Protein AF-A0A8T5UPB9-F1 (afdb_monomer_lite)

Sequence (82 aa):
DAYLSSQIDDLLNNLGNMT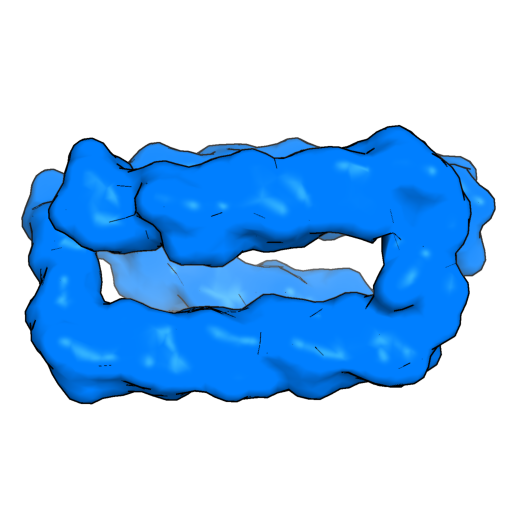GNDIAKTLQSLQNDILEKKGYSAVLRQIRMGISPLTSNPNVLNSSEKQDLVNKIKFWRSKLKI

Structure (mmCIF, N/CA/C/O backbone):
data_AF-A0A8T5UPB9-F1
#
_entry.id   AF-A0A8T5UPB9-F1
#
loop_
_atom_site.group_PDB
_atom_site.id
_atom_site.type_symbol
_atom_site.label_atom_id
_atom_site.label_alt_id
_atom_site.label_comp_id
_atom_site.label_asym_id
_atom_site.label_entity_id
_atom_site.label_seq_id
_atom_site.pdbx_PDB_ins_code
_atom_site.Cartn_x
_atom_site.Cartn_y
_atom_site.Cartn_z
_atom_site.occupancy
_atom_site.B_iso_or_equiv
_atom_site.auth_seq_id
_atom_site.auth_comp_id
_atom_site.auth_asym_id
_atom_site.auth_atom_id
_atom_site.pdbx_PDB_model_num
ATOM 1 N N . ASP A 1 1 ? 1.725 -4.768 -14.629 1.00 88.56 1 ASP A N 1
ATOM 2 C CA . ASP A 1 1 ? 2.255 -6.071 -14.151 1.00 88.56 1 ASP A CA 1
ATOM 3 C C . ASP A 1 1 ? 1.088 -6.739 -13.454 1.00 88.56 1 ASP A C 1
ATOM 5 O O . ASP A 1 1 ? 0.547 -6.128 -12.541 1.00 88.56 1 ASP A O 1
ATOM 9 N N . ALA A 1 2 ? 0.617 -7.885 -13.954 1.00 90.81 2 ALA A N 1
ATOM 10 C CA . ALA A 1 2 ? -0.655 -8.460 -13.505 1.00 90.81 2 ALA A CA 1
ATOM 11 C C . ALA A 1 2 ? -0.643 -8.837 -12.015 1.00 90.81 2 ALA A C 1
ATOM 13 O O . ALA A 1 2 ? -1.641 -8.639 -11.331 1.00 90.81 2 ALA A O 1
ATOM 14 N N . TYR A 1 3 ? 0.503 -9.293 -11.507 1.00 93.00 3 TYR A N 1
ATOM 15 C CA . TYR A 1 3 ? 0.681 -9.670 -10.108 1.00 93.00 3 TYR A CA 1
ATOM 16 C C . TYR A 1 3 ? 0.700 -8.445 -9.183 1.00 93.00 3 TYR A C 1
ATOM 18 O O . TYR A 1 3 ? 0.002 -8.407 -8.175 1.00 93.00 3 TYR A O 1
ATOM 26 N N . LEU A 1 4 ? 1.449 -7.396 -9.538 1.00 93.06 4 LEU A N 1
ATOM 27 C CA . LEU A 1 4 ? 1.443 -6.162 -8.742 1.00 93.06 4 LEU A CA 1
ATOM 28 C C . LEU A 1 4 ? 0.081 -5.459 -8.794 1.00 93.06 4 LEU A C 1
ATOM 30 O O . LEU A 1 4 ? -0.328 -4.833 -7.820 1.00 93.06 4 LEU A O 1
ATOM 34 N N . SER A 1 5 ? -0.627 -5.559 -9.925 1.00 93.88 5 SER A N 1
ATOM 35 C CA . SER A 1 5 ? -1.982 -5.021 -10.048 1.00 93.88 5 SER A CA 1
ATOM 36 C C . SER A 1 5 ? -2.941 -5.734 -9.102 1.00 93.88 5 SER A C 1
ATOM 38 O O . SER A 1 5 ? -3.652 -5.051 -8.371 1.00 93.88 5 SER A O 1
ATOM 40 N N . SER A 1 6 ? -2.926 -7.072 -9.064 1.00 95.56 6 SER A N 1
ATOM 41 C CA . SER A 1 6 ? -3.817 -7.831 -8.181 1.00 95.56 6 SER A CA 1
ATOM 42 C C . SER A 1 6 ? -3.551 -7.527 -6.709 1.00 95.56 6 SER A C 1
ATOM 44 O O . SER A 1 6 ? -4.495 -7.276 -5.976 1.00 95.56 6 SER A O 1
ATOM 46 N N . GLN A 1 7 ? -2.286 -7.417 -6.288 1.00 94.62 7 GLN A N 1
ATOM 47 C CA . GLN A 1 7 ? -1.965 -7.025 -4.910 1.00 94.62 7 GLN A CA 1
ATOM 48 C C . GLN A 1 7 ? -2.505 -5.645 -4.527 1.00 94.62 7 GLN A C 1
AT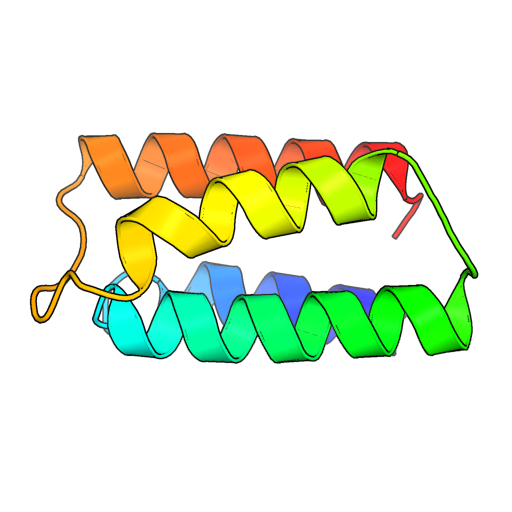OM 50 O O . GLN A 1 7 ? -2.972 -5.443 -3.406 1.00 94.62 7 GLN A O 1
ATOM 55 N N . ILE A 1 8 ? -2.417 -4.675 -5.442 1.00 94.00 8 ILE A N 1
ATOM 56 C CA . ILE A 1 8 ? -2.957 -3.334 -5.207 1.00 94.00 8 ILE A CA 1
ATOM 57 C C . ILE A 1 8 ? -4.480 -3.391 -5.093 1.00 94.00 8 ILE A C 1
ATOM 59 O O . ILE A 1 8 ? -5.046 -2.750 -4.206 1.00 94.00 8 ILE A O 1
ATOM 63 N N . ASP A 1 9 ? -5.136 -4.140 -5.976 1.00 95.56 9 ASP A N 1
ATOM 64 C CA . ASP A 1 9 ? -6.590 -4.283 -5.973 1.00 95.56 9 ASP A CA 1
ATOM 65 C C . ASP A 1 9 ? -7.065 -4.996 -4.689 1.00 95.56 9 ASP A C 1
ATOM 67 O O . ASP A 1 9 ? -7.980 -4.512 -4.020 1.00 95.56 9 ASP A O 1
ATOM 71 N N . ASP A 1 10 ? -6.374 -6.057 -4.265 1.00 95.12 10 ASP A N 1
ATOM 72 C CA . ASP A 1 10 ? -6.639 -6.779 -3.016 1.00 95.12 10 ASP A CA 1
ATOM 73 C C . ASP A 1 10 ? -6.464 -5.884 -1.787 1.00 95.12 10 ASP A C 1
ATOM 75 O O . ASP A 1 10 ? -7.322 -5.873 -0.899 1.00 95.12 10 ASP A O 1
ATOM 79 N N . LEU A 1 11 ? -5.392 -5.085 -1.740 1.00 94.44 11 LEU A N 1
ATOM 80 C CA . LEU A 1 11 ? -5.188 -4.109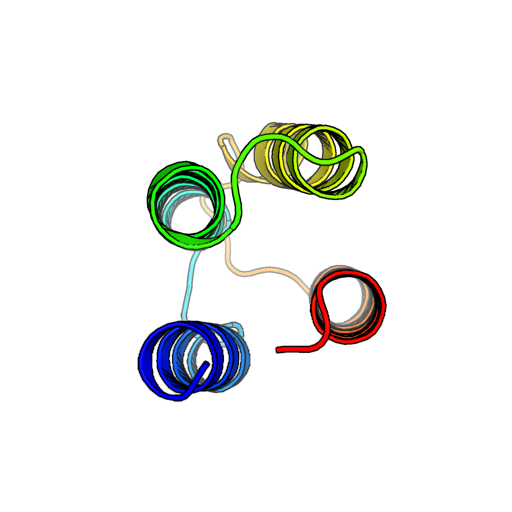 -0.673 1.00 94.44 11 LEU A CA 1
ATOM 81 C C . LEU A 1 11 ? -6.357 -3.119 -0.621 1.00 94.44 11 LEU A C 1
ATOM 83 O O . LEU A 1 11 ? -6.956 -2.940 0.437 1.00 94.44 11 LEU A O 1
ATOM 87 N N . LEU A 1 12 ? -6.710 -2.501 -1.754 1.00 94.88 12 LEU A N 1
ATOM 88 C CA . LEU A 1 12 ? -7.773 -1.493 -1.831 1.00 94.88 12 LEU A CA 1
ATOM 89 C C . LEU A 1 12 ? -9.140 -2.043 -1.403 1.00 94.88 12 LEU A C 1
ATOM 91 O O . LEU A 1 12 ? -9.879 -1.347 -0.700 1.00 94.88 12 LEU A O 1
ATOM 95 N N . ASN A 1 13 ? -9.455 -3.281 -1.785 1.00 94.94 13 ASN A N 1
ATOM 96 C CA . ASN A 1 13 ? -10.711 -3.942 -1.437 1.00 94.94 13 ASN A CA 1
ATOM 97 C C . ASN A 1 13 ? -10.809 -4.251 0.064 1.00 94.94 13 ASN A C 1
ATOM 99 O O . ASN A 1 13 ? -11.892 -4.158 0.642 1.00 94.94 13 ASN A O 1
ATOM 103 N N . ASN A 1 14 ? -9.684 -4.556 0.716 1.00 93.06 14 ASN A N 1
ATOM 104 C CA . ASN A 1 14 ? -9.662 -4.971 2.119 1.00 93.06 14 ASN A CA 1
ATOM 105 C C . ASN A 1 14 ? -9.390 -3.835 3.118 1.00 93.06 14 ASN A C 1
ATOM 107 O O . ASN A 1 14 ? -9.595 -4.034 4.314 1.00 93.06 14 ASN A O 1
ATOM 111 N N . LEU A 1 15 ? -9.031 -2.623 2.666 1.00 91.19 15 LEU A N 1
ATOM 112 C CA . LEU A 1 15 ? -8.712 -1.477 3.540 1.00 91.19 15 LEU A CA 1
ATOM 113 C C . LEU A 1 15 ? -9.748 -1.196 4.643 1.00 91.19 15 LEU A C 1
ATOM 115 O O . LEU A 1 15 ? -9.391 -0.669 5.689 1.00 91.19 15 LEU A O 1
ATOM 119 N N . GLY A 1 16 ? -11.033 -1.490 4.410 1.00 87.94 16 GLY A N 1
ATOM 120 C CA . GLY A 1 16 ? -12.095 -1.260 5.400 1.00 87.94 16 GLY A CA 1
ATOM 121 C C . GLY A 1 16 ? -12.080 -2.211 6.598 1.00 87.94 16 GLY A C 1
ATOM 122 O O . GLY A 1 16 ? -12.686 -1.890 7.611 1.00 87.94 16 GLY A O 1
ATOM 123 N N . ASN A 1 17 ? -11.390 -3.345 6.482 1.00 91.44 17 ASN A N 1
ATOM 124 C CA . ASN A 1 17 ? -11.362 -4.402 7.494 1.00 91.44 17 ASN A CA 1
ATOM 125 C C . ASN A 1 17 ? -9.963 -4.592 8.097 1.00 91.44 17 ASN A C 1
ATOM 127 O O . ASN A 1 17 ? -9.764 -5.478 8.922 1.00 91.44 17 ASN A O 1
ATOM 131 N N . MET A 1 18 ? -8.986 -3.793 7.666 1.00 91.75 18 MET A N 1
ATOM 132 C CA . MET A 1 18 ? -7.594 -3.912 8.082 1.00 91.75 18 MET A CA 1
ATOM 133 C C . MET A 1 18 ? -7.251 -2.844 9.116 1.00 91.75 18 MET A C 1
ATOM 135 O O . MET A 1 18 ? -7.610 -1.673 8.967 1.00 91.75 18 MET A O 1
ATOM 139 N N . THR A 1 19 ? -6.506 -3.238 10.146 1.00 93.12 19 THR A N 1
ATOM 140 C CA . THR A 1 19 ? -5.891 -2.272 11.061 1.00 93.12 19 THR A CA 1
ATOM 141 C C . THR A 1 19 ? -4.759 -1.531 10.355 1.00 93.12 19 THR A C 1
ATOM 143 O O . THR A 1 19 ? -4.200 -2.026 9.372 1.00 93.12 19 THR A O 1
ATOM 146 N N . GLY A 1 20 ? -4.357 -0.364 10.864 1.00 91.12 20 GLY A N 1
ATOM 147 C CA . GLY A 1 20 ? -3.159 0.319 10.368 1.00 91.12 20 GLY A CA 1
ATOM 148 C C . GLY A 1 20 ? -1.935 -0.605 10.324 1.00 91.12 20 GLY A C 1
ATOM 149 O O . GLY A 1 20 ? -1.222 -0.633 9.322 1.00 91.12 20 GLY A O 1
ATOM 150 N N . ASN A 1 21 ? -1.753 -1.453 11.339 1.00 92.00 21 ASN A N 1
ATOM 151 C CA . ASN A 1 21 ? -0.681 -2.450 11.370 1.00 92.00 21 ASN A CA 1
ATOM 152 C C . ASN A 1 21 ? -0.748 -3.454 10.207 1.00 92.00 21 ASN A C 1
ATOM 154 O O . ASN A 1 21 ? 0.281 -3.761 9.599 1.00 92.00 21 ASN A O 1
ATOM 158 N N . ASP A 1 22 ? -1.934 -3.960 9.873 1.00 93.50 22 ASP A N 1
ATOM 159 C CA . ASP A 1 22 ? -2.106 -4.913 8.768 1.00 93.50 22 ASP A CA 1
ATOM 160 C C . ASP A 1 22 ? -1.862 -4.244 7.413 1.00 93.50 22 ASP A C 1
ATOM 162 O O . ASP A 1 22 ? -1.218 -4.812 6.523 1.00 93.50 22 ASP A O 1
ATOM 166 N N . ILE A 1 23 ? -2.314 -2.997 7.270 1.00 94.50 23 ILE A N 1
ATOM 167 C CA . ILE A 1 23 ? -2.067 -2.182 6.079 1.00 94.50 23 ILE A CA 1
ATOM 168 C C . ILE A 1 23 ? -0.566 -1.926 5.929 1.00 94.50 23 ILE A C 1
ATOM 170 O O . ILE A 1 23 ? -0.026 -2.080 4.835 1.00 94.50 23 ILE A O 1
ATOM 174 N N . ALA A 1 24 ? 0.128 -1.589 7.019 1.00 94.19 24 ALA A N 1
ATOM 175 C CA . ALA A 1 24 ? 1.569 -1.368 7.023 1.00 94.19 24 ALA A CA 1
ATOM 176 C C . ALA A 1 24 ? 2.334 -2.610 6.543 1.00 94.19 24 ALA A C 1
ATOM 178 O O . ALA A 1 24 ? 3.196 -2.491 5.673 1.00 94.19 24 ALA A O 1
ATOM 179 N N . LYS A 1 25 ? 1.988 -3.802 7.049 1.00 94.44 25 LYS A N 1
ATOM 180 C CA . LYS A 1 25 ? 2.586 -5.078 6.612 1.00 94.44 25 LYS A CA 1
ATOM 181 C C . LYS A 1 25 ? 2.331 -5.352 5.130 1.00 94.44 25 LYS A C 1
ATOM 183 O O . LYS A 1 25 ? 3.252 -5.707 4.399 1.00 94.44 25 LYS A O 1
ATOM 188 N N . THR A 1 26 ? 1.100 -5.135 4.673 1.00 94.88 26 THR A N 1
ATOM 189 C CA . THR A 1 26 ? 0.721 -5.367 3.271 1.00 94.88 26 THR A CA 1
ATOM 190 C C . THR A 1 26 ? 1.454 -4.410 2.331 1.00 94.88 26 THR A C 1
ATOM 192 O O . THR A 1 26 ? 1.989 -4.823 1.306 1.00 94.88 26 THR A O 1
ATOM 195 N N . LEU A 1 27 ? 1.570 -3.136 2.713 1.00 94.88 27 LEU A N 1
ATOM 196 C CA . LEU A 1 27 ? 2.344 -2.141 1.973 1.00 94.88 27 LEU A CA 1
ATOM 197 C C . LEU A 1 27 ? 3.849 -2.437 1.971 1.00 94.88 27 LEU A C 1
ATOM 199 O O . LEU A 1 27 ? 4.501 -2.164 0.966 1.00 94.88 27 LEU A O 1
ATOM 203 N N . GLN A 1 28 ? 4.409 -2.987 3.055 1.00 95.19 28 GLN A N 1
ATOM 204 C CA . GLN A 1 28 ? 5.806 -3.441 3.086 1.00 95.19 28 GLN A CA 1
ATOM 205 C C . GLN A 1 28 ? 6.037 -4.594 2.103 1.00 95.19 28 GLN A C 1
ATOM 207 O O . GLN A 1 28 ? 7.014 -4.562 1.359 1.00 95.19 28 GLN A O 1
ATOM 212 N N . SER A 1 29 ? 5.123 -5.568 2.049 1.00 95.44 29 SER A N 1
ATOM 213 C CA . SER A 1 29 ? 5.192 -6.653 1.063 1.00 95.44 29 SER A CA 1
ATOM 214 C C . SER A 1 29 ? 5.126 -6.107 -0.363 1.00 95.44 29 SER A C 1
ATOM 216 O O . SER A 1 29 ? 6.009 -6.384 -1.167 1.00 95.44 29 SER A O 1
ATOM 218 N N . LEU A 1 30 ? 4.149 -5.239 -0.651 1.00 94.69 30 LEU A N 1
ATOM 219 C CA . LEU A 1 30 ? 4.017 -4.591 -1.957 1.00 94.69 30 LEU A CA 1
ATOM 220 C C . LEU A 1 30 ? 5.282 -3.800 -2.330 1.00 94.69 30 LEU A C 1
ATOM 222 O O . LEU A 1 30 ? 5.724 -3.831 -3.476 1.00 94.69 30 LEU A O 1
ATOM 226 N N . GLN A 1 31 ? 5.886 -3.087 -1.375 1.00 94.69 31 GLN A N 1
ATOM 227 C CA . GLN A 1 31 ? 7.129 -2.346 -1.589 1.00 94.69 31 GLN A CA 1
ATOM 228 C C . GLN A 1 31 ? 8.281 -3.268 -2.016 1.00 94.69 31 GLN A C 1
ATOM 230 O O . GLN A 1 31 ? 9.016 -2.919 -2.942 1.00 94.69 31 GLN A O 1
ATOM 235 N N . ASN A 1 32 ? 8.436 -4.416 -1.355 1.00 95.06 32 ASN A N 1
ATOM 236 C CA . ASN A 1 32 ? 9.471 -5.398 -1.679 1.00 95.06 32 ASN A CA 1
ATOM 237 C C . ASN A 1 32 ? 9.243 -5.999 -3.070 1.00 95.06 32 ASN A C 1
ATOM 239 O O . ASN A 1 32 ? 10.167 -6.022 -3.880 1.00 95.06 32 ASN A O 1
ATOM 243 N N . ASP A 1 33 ? 8.003 -6.363 -3.392 1.00 94.81 33 ASP A N 1
ATOM 244 C CA . ASP A 1 33 ? 7.658 -6.964 -4.682 1.00 94.81 33 ASP A CA 1
ATOM 245 C C . ASP A 1 33 ? 7.827 -5.966 -5.840 1.00 94.81 33 ASP A C 1
ATOM 247 O O . ASP A 1 33 ? 8.273 -6.326 -6.933 1.00 94.81 33 ASP A O 1
ATOM 251 N N . ILE A 1 34 ? 7.525 -4.680 -5.610 1.00 93.69 34 ILE A N 1
ATO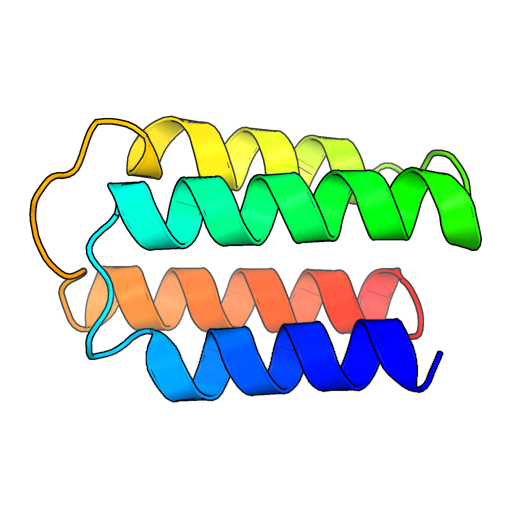M 252 C CA . ILE A 1 34 ? 7.832 -3.611 -6.570 1.00 93.69 34 ILE A CA 1
ATOM 253 C C . ILE A 1 34 ? 9.347 -3.488 -6.754 1.00 93.69 34 ILE A C 1
ATOM 255 O O . ILE A 1 34 ? 9.801 -3.374 -7.892 1.00 93.69 34 ILE A O 1
ATOM 259 N N . LEU A 1 35 ? 10.128 -3.487 -5.669 1.00 94.00 35 LEU A N 1
ATOM 260 C CA . LEU A 1 35 ? 11.586 -3.391 -5.747 1.00 94.00 35 LEU A CA 1
ATOM 261 C C . LEU A 1 35 ? 12.178 -4.559 -6.547 1.00 94.00 35 LEU A C 1
ATOM 263 O O . LEU A 1 35 ? 13.036 -4.328 -7.395 1.00 94.00 35 LEU A O 1
ATOM 267 N N . GLU A 1 36 ? 11.693 -5.778 -6.321 1.00 93.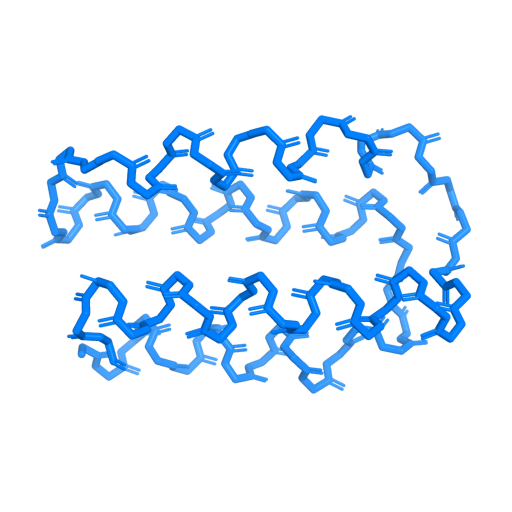50 36 GLU A N 1
ATOM 268 C CA . GLU A 1 36 ? 12.155 -6.981 -7.015 1.00 93.50 36 GLU A CA 1
ATOM 269 C C . GLU A 1 36 ? 11.801 -6.960 -8.511 1.00 93.50 36 GLU A C 1
ATOM 271 O O . GLU A 1 36 ? 12.651 -7.222 -9.359 1.00 93.50 36 GLU A O 1
ATOM 276 N N . LYS A 1 37 ? 10.559 -6.597 -8.861 1.00 91.88 37 LYS A N 1
ATOM 277 C CA . LYS A 1 37 ? 10.060 -6.679 -10.247 1.00 91.88 37 LYS A CA 1
ATOM 278 C C . LYS A 1 37 ? 10.367 -5.458 -11.108 1.00 91.88 37 LYS A C 1
ATOM 280 O O . LYS A 1 37 ? 10.518 -5.579 -12.322 1.00 91.88 37 LYS A O 1
ATOM 285 N N . LYS A 1 38 ? 10.366 -4.264 -10.515 1.00 89.00 38 LYS A N 1
ATOM 286 C CA . LYS A 1 38 ? 10.489 -2.979 -11.229 1.00 89.00 38 LYS A CA 1
ATOM 287 C C . LYS A 1 38 ? 11.796 -2.251 -10.912 1.00 89.00 38 LYS A C 1
ATOM 289 O O . LYS A 1 38 ? 12.101 -1.265 -11.582 1.00 89.00 38 LYS A O 1
ATOM 294 N N . GLY A 1 39 ? 12.558 -2.716 -9.924 1.00 89.19 39 GLY A N 1
ATOM 295 C CA . GLY A 1 39 ? 13.754 -2.036 -9.447 1.00 89.19 39 GLY A CA 1
ATOM 296 C C . GLY A 1 39 ? 13.443 -0.809 -8.588 1.00 89.19 39 GLY A C 1
ATOM 297 O O . GLY A 1 39 ? 12.297 -0.497 -8.246 1.00 89.19 39 GLY A O 1
ATOM 298 N N . TYR A 1 40 ? 14.502 -0.095 -8.209 1.00 84.88 40 TYR A N 1
ATOM 299 C CA . TYR A 1 40 ? 14.381 1.062 -7.331 1.00 84.88 40 TYR A CA 1
ATOM 300 C C . TYR A 1 40 ? 13.648 2.228 -8.014 1.00 84.88 40 TYR A C 1
ATOM 302 O O . TYR A 1 40 ? 13.952 2.601 -9.145 1.00 84.88 40 TYR A O 1
ATOM 310 N N . SER A 1 41 ? 12.710 2.859 -7.302 1.00 87.75 41 SER A N 1
ATOM 311 C CA . SER A 1 41 ? 11.996 4.047 -7.777 1.00 87.75 41 SER A CA 1
ATOM 312 C C . SER A 1 41 ? 11.725 5.040 -6.647 1.00 87.75 41 SER A C 1
ATOM 314 O O . SER A 1 41 ? 11.619 4.671 -5.476 1.00 87.75 41 SER A O 1
ATOM 316 N N . ALA A 1 42 ? 11.531 6.316 -6.995 1.00 89.12 42 ALA A N 1
ATOM 317 C CA . ALA A 1 42 ? 11.140 7.348 -6.030 1.00 89.12 42 ALA A CA 1
ATOM 318 C C . ALA A 1 42 ? 9.803 7.031 -5.325 1.00 89.12 42 ALA A C 1
ATOM 320 O O . ALA A 1 42 ? 9.570 7.481 -4.202 1.00 89.12 42 ALA A O 1
ATOM 321 N N . VAL A 1 43 ? 8.946 6.222 -5.958 1.00 90.94 43 VAL A N 1
ATOM 322 C CA . VAL A 1 43 ? 7.666 5.773 -5.397 1.00 90.94 43 VAL A CA 1
ATOM 323 C C . VAL A 1 43 ? 7.883 4.858 -4.191 1.00 90.94 43 VAL A C 1
ATOM 325 O O . VAL A 1 43 ? 7.163 4.994 -3.208 1.00 90.94 43 VAL A O 1
ATOM 328 N N . LEU A 1 44 ? 8.922 4.011 -4.189 1.00 91.62 44 LEU A N 1
ATOM 329 C CA . LEU A 1 44 ? 9.246 3.156 -3.037 1.00 91.62 44 LEU A CA 1
ATOM 330 C C . LEU A 1 44 ? 9.499 3.979 -1.772 1.00 91.62 44 LEU A C 1
ATOM 332 O O . LEU A 1 44 ? 9.062 3.596 -0.688 1.00 91.62 44 LEU A O 1
ATOM 336 N N . ARG A 1 45 ? 10.163 5.136 -1.894 1.00 91.50 45 ARG A N 1
ATOM 337 C CA . ARG A 1 45 ? 10.374 6.043 -0.756 1.00 91.50 45 ARG A CA 1
ATOM 338 C C . ARG A 1 45 ? 9.050 6.603 -0.238 1.00 91.50 45 ARG A C 1
ATOM 340 O O . ARG A 1 45 ? 8.859 6.676 0.972 1.00 91.50 45 ARG A O 1
ATOM 347 N N . GLN A 1 46 ? 8.136 6.971 -1.135 1.00 92.50 46 GLN A N 1
ATOM 348 C CA . GLN A 1 46 ? 6.818 7.476 -0.749 1.00 92.50 46 GLN A CA 1
ATOM 349 C C . GLN A 1 46 ? 5.960 6.400 -0.078 1.00 92.50 46 GLN A C 1
ATOM 351 O O . GLN A 1 46 ? 5.314 6.691 0.925 1.00 92.50 46 GLN A O 1
ATOM 356 N N . ILE A 1 47 ? 6.010 5.160 -0.575 1.00 92.31 47 ILE A N 1
ATOM 357 C CA . ILE A 1 47 ? 5.361 4.008 0.064 1.00 92.31 47 ILE A CA 1
ATOM 358 C C . ILE A 1 47 ? 5.898 3.844 1.491 1.00 92.31 47 ILE A C 1
ATOM 360 O O . ILE A 1 47 ? 5.113 3.789 2.434 1.00 92.31 47 ILE A O 1
ATOM 364 N N . ARG A 1 48 ? 7.225 3.898 1.683 1.00 91.19 48 ARG A N 1
ATOM 365 C CA . ARG A 1 48 ? 7.851 3.835 3.018 1.00 91.19 48 ARG A CA 1
ATOM 366 C C . ARG A 1 48 ? 7.352 4.927 3.964 1.00 91.19 48 ARG A C 1
ATOM 368 O O . ARG A 1 48 ? 7.069 4.655 5.127 1.00 91.19 48 ARG A O 1
ATOM 375 N N . MET A 1 49 ? 7.228 6.156 3.465 1.00 90.75 49 MET A N 1
ATOM 376 C CA . MET A 1 49 ? 6.690 7.277 4.243 1.00 90.75 49 MET A CA 1
ATOM 377 C C . MET A 1 49 ? 5.207 7.087 4.584 1.00 90.75 49 MET A C 1
ATOM 379 O O . MET A 1 49 ? 4.779 7.507 5.653 1.00 90.75 49 MET A O 1
ATOM 383 N N . GLY A 1 50 ? 4.434 6.443 3.706 1.00 88.19 50 GLY A N 1
ATOM 384 C CA . GLY A 1 50 ? 3.039 6.079 3.959 1.00 88.19 50 GLY A CA 1
ATOM 385 C C . GLY A 1 50 ? 2.870 4.945 4.974 1.00 88.19 50 GLY A C 1
ATOM 386 O O . GLY A 1 50 ? 1.899 4.958 5.719 1.00 88.19 50 GLY A O 1
ATOM 387 N N . ILE A 1 51 ? 3.823 4.009 5.041 1.00 91.44 51 ILE A N 1
ATOM 388 C CA . ILE A 1 51 ? 3.842 2.893 6.003 1.00 91.44 51 ILE A CA 1
ATOM 389 C C . ILE A 1 51 ? 4.072 3.393 7.430 1.00 91.44 51 ILE A C 1
ATOM 391 O O . ILE A 1 51 ? 3.359 2.988 8.340 1.00 91.44 51 ILE A O 1
ATOM 395 N N . SER A 1 52 ? 5.049 4.286 7.623 1.00 88.75 52 SER A N 1
ATOM 396 C CA . SER A 1 52 ? 5.483 4.759 8.946 1.00 88.75 52 SER A CA 1
ATOM 397 C C . SER A 1 52 ? 4.339 5.131 9.913 1.00 88.75 52 SER A C 1
ATOM 399 O O . SER A 1 52 ? 4.349 4.619 11.033 1.00 88.75 52 SER A O 1
ATOM 401 N N . PRO A 1 53 ? 3.348 5.968 9.538 1.00 86.25 53 PRO A N 1
ATOM 402 C CA . PRO A 1 53 ? 2.244 6.334 10.433 1.00 86.25 53 PRO A CA 1
ATOM 403 C C . PRO A 1 53 ? 1.242 5.198 10.698 1.00 86.25 53 PRO A C 1
ATOM 405 O O . PRO A 1 53 ? 0.480 5.272 11.655 1.00 86.25 53 PRO A O 1
ATOM 408 N N . LEU A 1 54 ? 1.230 4.152 9.870 1.00 87.81 54 LEU A N 1
ATOM 409 C CA . LEU A 1 54 ? 0.307 3.023 9.990 1.00 87.81 54 LEU A CA 1
ATOM 410 C C . LEU A 1 54 ? 0.833 1.945 10.948 1.00 87.81 54 LEU A C 1
ATOM 412 O O . LEU A 1 54 ? 0.042 1.298 11.623 1.00 87.81 54 LEU A O 1
ATOM 416 N N . THR A 1 55 ? 2.158 1.799 11.053 1.00 82.44 55 THR A N 1
ATOM 417 C CA . THR A 1 55 ? 2.855 0.758 11.841 1.00 82.44 55 THR A CA 1
ATOM 418 C C . THR A 1 55 ? 2.569 0.753 13.344 1.00 82.44 55 THR A C 1
ATOM 420 O O . THR A 1 55 ? 2.925 -0.208 14.021 1.00 82.44 55 THR A O 1
ATOM 423 N N . SER A 1 56 ? 1.983 1.829 13.867 1.00 81.06 56 SER A N 1
ATOM 424 C CA . SER A 1 56 ? 1.641 1.975 15.285 1.00 81.06 56 SER A CA 1
ATOM 425 C C . SER A 1 56 ? 0.145 2.193 15.503 1.00 81.06 56 SER A C 1
ATOM 427 O O . SER A 1 56 ? -0.256 2.532 16.614 1.00 81.06 56 SER A O 1
ATOM 429 N N . ASN A 1 57 ? -0.681 2.044 14.460 1.00 83.44 57 ASN A N 1
ATOM 430 C CA . ASN A 1 57 ? -2.121 2.243 14.560 1.00 83.44 57 ASN A CA 1
ATOM 431 C C . ASN A 1 57 ? -2.833 0.878 14.671 1.00 83.44 57 ASN A C 1
ATOM 433 O O . ASN A 1 57 ? -2.965 0.170 13.667 1.00 83.44 57 ASN A O 1
ATOM 437 N N . PRO A 1 58 ? -3.303 0.496 15.877 1.00 84.62 58 PRO A N 1
ATOM 438 C CA . PRO A 1 58 ? -4.008 -0.766 16.087 1.00 84.62 58 PRO A CA 1
ATOM 439 C C . PRO A 1 58 ? -5.459 -0.727 15.589 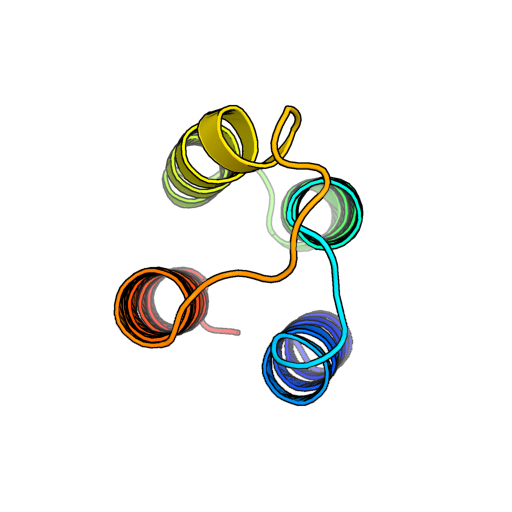1.00 84.62 58 PRO A C 1
ATOM 441 O O . PRO A 1 58 ? -6.118 -1.761 15.567 1.00 84.62 58 PRO A O 1
ATOM 444 N N . ASN A 1 59 ? -5.969 0.446 15.207 1.00 87.88 59 ASN A N 1
ATOM 445 C CA . ASN A 1 59 ? -7.349 0.620 14.783 1.00 87.88 59 ASN A CA 1
ATOM 446 C C . ASN A 1 59 ? -7.477 0.560 13.261 1.00 87.88 59 ASN A C 1
ATOM 448 O O . ASN A 1 59 ? -6.519 0.778 12.513 1.00 87.88 59 ASN A O 1
ATOM 452 N N . VAL A 1 60 ? -8.699 0.289 12.810 1.00 87.94 60 VAL A N 1
ATOM 453 C CA . VAL A 1 60 ? -9.094 0.509 11.418 1.00 87.94 60 VAL A CA 1
ATOM 454 C C . VAL A 1 60 ? -9.049 2.009 11.128 1.00 87.94 60 VAL A C 1
ATOM 456 O O . VAL A 1 60 ? -9.429 2.825 11.971 1.00 87.94 60 VAL A O 1
ATOM 459 N N . LEU A 1 61 ? -8.578 2.368 9.934 1.00 88.19 61 LEU A N 1
ATOM 460 C CA . LEU A 1 61 ? -8.540 3.757 9.480 1.00 88.19 61 LEU A CA 1
ATOM 461 C C . LEU A 1 61 ? -9.951 4.349 9.434 1.00 88.19 61 LEU A C 1
ATOM 463 O O . LEU A 1 61 ? -10.894 3.711 8.958 1.00 88.19 61 LEU A O 1
ATOM 467 N N . ASN A 1 62 ? -10.085 5.603 9.856 1.00 89.88 62 ASN A N 1
ATOM 468 C CA . ASN A 1 62 ? -11.328 6.335 9.651 1.00 89.88 62 ASN A CA 1
ATOM 469 C C . ASN A 1 62 ? -11.530 6.677 8.160 1.00 89.88 62 ASN A C 1
ATOM 471 O O . ASN A 1 62 ? -10.630 6.530 7.329 1.00 89.88 62 ASN A O 1
ATOM 475 N N . SER A 1 63 ? -12.721 7.162 7.804 1.00 89.31 63 SER A N 1
ATOM 476 C CA . SER A 1 63 ? -13.077 7.452 6.408 1.00 89.31 63 SER A CA 1
ATOM 477 C C . SER A 1 63 ? -12.122 8.435 5.717 1.00 89.31 63 SER A C 1
ATOM 479 O O . SER A 1 63 ? -11.825 8.254 4.537 1.00 89.31 63 SER A O 1
ATOM 481 N N . SER A 1 64 ? -11.615 9.442 6.436 1.00 90.00 64 SER A N 1
ATOM 482 C CA . SER A 1 64 ? -10.676 10.427 5.883 1.00 90.00 64 SER A CA 1
ATOM 483 C C . SER A 1 64 ? -9.309 9.799 5.628 1.00 90.00 64 SER A C 1
ATOM 485 O O . SER A 1 64 ? -8.783 9.880 4.521 1.00 90.00 64 SER A O 1
ATOM 487 N N . GLU A 1 65 ? -8.761 9.106 6.626 1.00 90.19 65 GLU A N 1
ATOM 488 C CA . GLU A 1 65 ? -7.468 8.422 6.522 1.00 90.19 65 GLU A CA 1
ATOM 489 C C . GLU A 1 65 ? -7.477 7.364 5.413 1.00 90.19 65 GLU A C 1
ATOM 491 O O . GLU A 1 65 ? -6.524 7.239 4.639 1.00 90.19 65 GLU A O 1
ATOM 496 N N . LYS A 1 66 ? -8.586 6.626 5.301 1.00 91.06 66 LYS A N 1
ATOM 497 C CA . LYS A 1 66 ? -8.801 5.640 4.245 1.00 91.06 66 LYS A CA 1
ATOM 498 C C . LYS A 1 66 ? -8.800 6.301 2.871 1.00 91.06 66 LYS A C 1
ATOM 500 O O . LYS A 1 66 ? -8.121 5.812 1.970 1.00 91.06 66 LYS A O 1
ATOM 505 N N . GLN A 1 67 ? -9.529 7.402 2.697 1.00 93.25 67 GLN A N 1
ATOM 506 C CA . GLN A 1 67 ? -9.586 8.101 1.414 1.00 93.25 67 GLN A CA 1
ATOM 507 C C . GLN A 1 67 ? -8.211 8.644 1.004 1.00 93.25 67 GLN A C 1
ATOM 509 O O . GLN A 1 67 ? -7.805 8.488 -0.151 1.00 93.25 67 GLN A O 1
ATOM 514 N N . ASP A 1 68 ? -7.461 9.207 1.951 1.00 92.31 68 ASP A N 1
ATOM 515 C CA . ASP A 1 68 ? -6.099 9.681 1.712 1.00 92.31 68 ASP A CA 1
ATOM 516 C C . ASP A 1 68 ? -5.163 8.546 1.297 1.00 92.31 68 ASP A C 1
ATOM 518 O O . ASP A 1 68 ? -4.365 8.692 0.365 1.00 92.31 68 ASP A O 1
ATOM 522 N N . LEU A 1 69 ? -5.271 7.390 1.954 1.00 93.06 69 LEU A N 1
ATOM 523 C CA . LEU A 1 69 ? -4.486 6.215 1.605 1.00 93.06 69 LEU A CA 1
ATOM 524 C C . LEU A 1 69 ? -4.851 5.672 0.216 1.00 93.06 69 LEU A C 1
ATOM 526 O O . LEU A 1 69 ? -3.956 5.382 -0.577 1.00 93.06 69 LEU A O 1
ATOM 530 N N . VAL A 1 70 ? -6.141 5.598 -0.121 1.00 95.06 70 VAL A N 1
ATOM 531 C CA . VAL A 1 70 ? -6.609 5.199 -1.459 1.00 95.06 70 VAL A CA 1
ATOM 532 C C . VAL A 1 70 ? -6.033 6.122 -2.533 1.00 95.06 70 VAL A C 1
ATOM 534 O O . VAL A 1 70 ? -5.535 5.648 -3.557 1.00 95.06 70 VAL A O 1
ATOM 537 N N . ASN A 1 71 ? -6.053 7.436 -2.299 1.00 95.75 71 ASN A N 1
ATOM 538 C CA . ASN A 1 71 ? -5.501 8.418 -3.231 1.00 95.75 71 ASN A CA 1
ATOM 539 C C . ASN A 1 71 ? -3.989 8.219 -3.427 1.00 95.75 71 ASN A C 1
ATOM 541 O O . ASN A 1 71 ? -3.509 8.222 -4.565 1.00 95.75 71 ASN A O 1
ATOM 545 N N . LYS A 1 72 ? -3.244 7.968 -2.341 1.00 94.44 72 LYS A N 1
ATOM 546 C CA . LYS A 1 72 ? -1.807 7.649 -2.392 1.00 94.44 72 LYS A CA 1
ATOM 547 C C . LYS A 1 72 ? -1.534 6.371 -3.188 1.00 94.44 72 LYS A C 1
ATOM 549 O O . LYS A 1 72 ? -0.704 6.397 -4.093 1.00 94.44 72 LYS A O 1
ATOM 554 N N . ILE A 1 73 ? -2.264 5.287 -2.919 1.00 94.50 73 ILE A N 1
ATOM 555 C CA . ILE A 1 73 ? -2.094 4.000 -3.614 1.00 94.50 73 ILE A CA 1
ATOM 556 C C . ILE A 1 73 ? -2.369 4.144 -5.117 1.00 94.50 73 ILE A C 1
ATOM 558 O O . ILE A 1 73 ? -1.573 3.686 -5.938 1.00 94.50 73 ILE A O 1
ATOM 562 N N . LYS A 1 74 ? -3.445 4.843 -5.501 1.00 94.50 74 LYS A N 1
ATOM 563 C CA . LYS A 1 74 ? -3.756 5.122 -6.915 1.00 94.50 74 LYS A CA 1
ATOM 564 C C . LYS A 1 74 ? -2.662 5.949 -7.592 1.00 94.50 74 LYS A C 1
ATOM 566 O O . LYS A 1 74 ? -2.280 5.657 -8.727 1.00 94.50 74 LYS A O 1
ATOM 571 N N . PHE A 1 75 ? -2.125 6.949 -6.895 1.00 94.81 75 PHE A N 1
ATOM 572 C CA . PHE A 1 75 ? -1.005 7.743 -7.392 1.00 94.81 75 PHE A CA 1
ATOM 573 C C . PHE A 1 75 ? 0.249 6.882 -7.611 1.00 94.81 75 PHE A C 1
ATOM 575 O O . PHE A 1 75 ? 0.874 6.965 -8.671 1.00 94.81 75 PHE A O 1
ATOM 582 N N . TRP A 1 76 ? 0.593 6.012 -6.657 1.00 94.25 76 TRP A N 1
ATOM 583 C CA . TRP A 1 76 ? 1.728 5.093 -6.779 1.00 94.25 76 TRP A CA 1
ATOM 584 C C . TRP A 1 76 ? 1.559 4.130 -7.955 1.00 94.25 76 TRP A C 1
ATOM 586 O O . TRP A 1 76 ? 2.481 4.002 -8.761 1.00 94.25 76 TRP A O 1
ATOM 596 N N . ARG A 1 77 ? 0.371 3.532 -8.115 1.00 94.25 77 ARG A N 1
ATOM 597 C CA . ARG A 1 77 ? 0.028 2.657 -9.249 1.00 94.25 77 ARG A CA 1
ATOM 598 C C . ARG A 1 77 ? 0.261 3.350 -10.592 1.00 94.25 77 ARG A C 1
ATOM 600 O O . ARG A 1 77 ? 0.943 2.807 -11.459 1.00 94.25 77 ARG A O 1
ATOM 607 N N . SER A 1 78 ? -0.237 4.581 -10.731 1.00 94.25 78 SER A N 1
ATOM 608 C CA . SER A 1 78 ? -0.053 5.399 -11.936 1.00 94.25 78 SER A CA 1
ATOM 609 C C . SER A 1 78 ? 1.429 5.676 -12.223 1.00 94.25 78 SER A C 1
ATOM 611 O O . SER A 1 78 ? 1.904 5.452 -13.338 1.00 94.25 78 SER A O 1
ATOM 613 N N . LYS A 1 79 ? 2.204 6.086 -11.208 1.00 93.00 79 LYS A N 1
ATOM 614 C CA . LYS A 1 79 ? 3.641 6.371 -11.363 1.00 93.00 79 LYS A CA 1
ATOM 615 C C . LYS A 1 79 ? 4.470 5.136 -11.708 1.00 93.00 79 LYS A C 1
ATOM 617 O O . LYS A 1 79 ? 5.426 5.249 -12.472 1.00 93.00 79 LYS A O 1
ATOM 622 N N . LEU A 1 80 ? 4.105 3.975 -11.174 1.00 90.56 80 LEU A N 1
ATOM 623 C CA . LEU A 1 80 ? 4.789 2.707 -11.429 1.00 90.56 80 LEU A CA 1
ATOM 624 C C . LEU A 1 80 ? 4.355 2.039 -12.741 1.00 90.56 80 LEU A C 1
ATOM 626 O O . LEU A 1 80 ? 4.961 1.034 -13.129 1.00 90.56 80 LEU A O 1
ATOM 630 N N . LYS A 1 81 ? 3.341 2.583 -13.432 1.00 91.19 81 LYS A N 1
ATOM 631 C CA . LYS A 1 81 ? 2.724 1.983 -14.626 1.00 91.19 81 LYS A CA 1
ATOM 632 C C . LYS A 1 81 ? 2.338 0.520 -14.354 1.00 91.19 81 LYS A C 1
ATOM 634 O O . LYS A 1 81 ? 2.852 -0.399 -15.007 1.00 91.19 81 LYS A O 1
ATOM 639 N N . ILE A 1 82 ? 1.562 0.310 -13.287 1.00 87.94 82 ILE A N 1
ATOM 640 C CA . ILE A 1 82 ? 1.066 -1.006 -12.852 1.00 87.94 82 ILE A CA 1
ATOM 641 C C . ILE A 1 82 ? -0.371 -1.214 -13.306 1.00 87.94 82 ILE A C 1
ATOM 643 O O . ILE A 1 82 ? -1.231 -0.358 -12.986 1.00 87.94 82 ILE A O 1
#

Foldseek 3Di:
DVVLVVLLVVLLVCLQPDALQRNLVSLVVSLVVCCVPVNDDPLSVVSVVLSVVSNPTRGRDDPVNSVVVNVSSVVSCVVSVD

Secondary structure (DSSP, 8-state):
-HHHHHHHHHHHHHTTT-BHHHHHHHHHHHHHHHHHHH---HHHHHHHHHHTTTTT--SBPPHHHHHHHHHHHHHHHHHHT-

pLDDT: mean 91.73, std 3.26, range [81.06, 95.75]

Radius of gyration: 11.79 Å; chains: 1; bounding box: 28×20×31 Å